Protein AF-A0A966NYD6-F1 (afdb_monomer)

Solvent-accessible surface area (backbone atoms only — not comparable to full-atom values): 6434 Å² total; per-residue (Å²): 134,83,78,57,66,72,58,52,53,49,52,54,53,60,58,72,67,69,68,75,59,73,92,78,45,54,72,68,54,49,36,53,56,54,59,70,67,51,64,84,60,89,70,84,59,85,40,72,47,78,43,77,69,85,90,40,87,43,72,50,72,38,62,62,90,89,68,92,79,85,85,90,85,78,82,69,46,88,94,77,33,74,56,74,71,65,43,41,40,59,52,46,54,59,53,72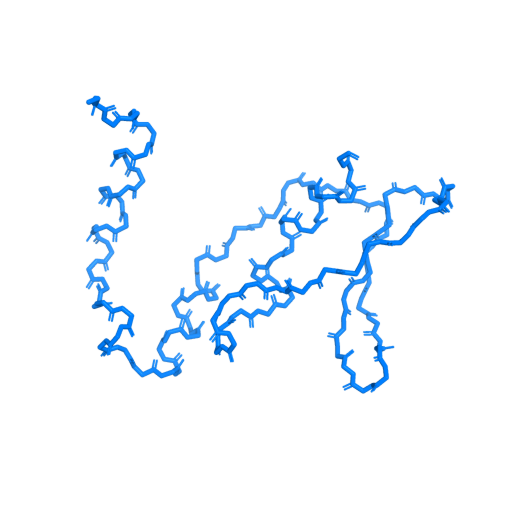,105

Radius of gyration: 16.61 Å; Cα contacts (8 Å, |Δi|>4): 77; chains: 1; bounding box: 32×34×43 Å

Sequence (97 aa):
MALHKQTADLLAFLASLGNPPLSQQTVSQARAGYAAMRVASTVELPEIRDVDAGGVPARLYRPTKDVTGLCVFFHGGGFVIGDLDSHDDVCRKLAVA

Secondary structure (DSSP, 8-state):
-PPPHHHHHHHHHHHHT-PPPGGGS-HHHHHHHHHHT--------SEEEEEESSSSEEEEEES-S-----------STTTS--TTTTHHHHHHHHT-

Nearest PDB structures (foldseek):
  8is2-assembly1_A  TM=2.831E-01  e=3.804E+00  uncultured actinomycete
  1b35-assembly1_B  TM=3.295E-01  e=9.017E+00  Cricket paralysis virus

pLDDT: mean 94.44, std 4.05, range [74.31, 98.56]

Mean predicted aligned error: 3.79 Å

Structure (mmCIF, N/CA/C/O backbone):
data_AF-A0A966NYD6-F1
#
_entry.id   AF-A0A966NYD6-F1
#
loop_
_atom_site.group_PDB
_atom_site.id
_atom_site.type_symbol
_atom_site.label_atom_id
_atom_site.label_alt_id
_atom_site.label_comp_id
_atom_site.label_asym_id
_atom_site.label_entity_id
_atom_site.label_seq_id
_atom_site.pdbx_PDB_ins_code
_atom_site.Cartn_x
_atom_site.Cartn_y
_atom_site.Cartn_z
_atom_site.occupancy
_atom_site.B_iso_or_equiv
_atom_site.auth_seq_id
_atom_site.auth_comp_id
_atom_site.auth_asym_id
_atom_site.auth_atom_id
_atom_site.pdbx_PDB_model_num
ATOM 1 N N . MET A 1 1 ? 16.767 10.030 25.206 1.00 74.31 1 MET A N 1
ATOM 2 C CA . MET A 1 1 ? 16.969 10.660 23.881 1.00 74.31 1 MET A CA 1
ATOM 3 C C . MET A 1 1 ? 15.724 11.456 23.541 1.00 74.31 1 MET A C 1
ATOM 5 O O . MET A 1 1 ? 14.637 10.950 23.786 1.00 74.31 1 MET A O 1
ATOM 9 N N . ALA A 1 2 ? 15.869 12.685 23.043 1.00 91.50 2 ALA A N 1
ATOM 10 C CA . ALA A 1 2 ? 14.730 13.466 22.563 1.00 91.50 2 ALA A CA 1
ATOM 11 C C . ALA A 1 2 ? 14.244 12.929 21.206 1.00 91.50 2 ALA A C 1
ATOM 13 O O . ALA A 1 2 ? 15.039 12.389 20.435 1.00 91.50 2 ALA A O 1
ATOM 14 N N . LEU A 1 3 ? 12.947 13.072 20.925 1.00 95.19 3 LEU A N 1
ATOM 15 C CA . LEU A 1 3 ? 12.368 12.705 19.635 1.00 95.19 3 LEU A CA 1
ATOM 16 C C . LEU A 1 3 ? 12.829 13.692 18.549 1.00 95.19 3 LEU A C 1
ATOM 18 O O . LEU A 1 3 ? 12.901 14.896 18.795 1.00 95.19 3 LEU A O 1
ATOM 22 N N . HIS A 1 4 ? 13.119 13.200 17.342 1.00 97.62 4 HIS A N 1
ATOM 23 C CA . HIS A 1 4 ? 13.436 14.067 16.206 1.00 97.62 4 HIS A CA 1
ATOM 24 C C . HIS A 1 4 ? 12.237 14.960 15.845 1.00 97.62 4 HIS A C 1
ATOM 26 O O . HIS A 1 4 ? 11.092 14.503 15.885 1.00 97.62 4 HIS A O 1
ATOM 32 N N . LYS A 1 5 ? 12.490 16.214 15.437 1.00 96.50 5 LYS A N 1
ATOM 33 C CA . LYS A 1 5 ? 11.429 17.206 15.185 1.00 96.50 5 LYS A CA 1
ATOM 34 C C . LYS A 1 5 ? 10.374 16.703 14.194 1.00 96.50 5 LYS A C 1
ATOM 36 O O . LYS A 1 5 ? 9.189 16.797 14.476 1.00 96.50 5 LYS A O 1
ATOM 41 N N . GLN A 1 6 ? 10.796 16.113 13.076 1.00 96.75 6 GLN A N 1
ATOM 42 C CA . GLN A 1 6 ? 9.863 15.606 12.059 1.00 96.75 6 GLN A CA 1
ATOM 43 C C . GLN A 1 6 ? 8.930 14.517 12.606 1.00 96.75 6 GLN A C 1
ATOM 45 O O . GLN A 1 6 ? 7.764 14.456 12.231 1.00 96.75 6 GLN A O 1
ATOM 50 N N . THR A 1 7 ? 9.417 13.671 13.517 1.00 96.75 7 THR A N 1
ATOM 51 C CA . THR A 1 7 ? 8.591 12.633 14.143 1.00 96.75 7 THR A CA 1
ATOM 52 C C . THR A 1 7 ? 7.633 13.239 15.166 1.00 96.75 7 THR A C 1
ATOM 54 O O . THR A 1 7 ? 6.485 12.815 15.237 1.00 96.75 7 THR A O 1
ATOM 57 N N . ALA A 1 8 ? 8.067 14.257 15.918 1.00 96.44 8 ALA A N 1
ATOM 58 C CA . ALA A 1 8 ? 7.191 14.995 16.829 1.00 96.44 8 ALA A CA 1
ATOM 59 C C . ALA A 1 8 ? 6.052 15.699 16.074 1.00 96.44 8 ALA A C 1
ATOM 61 O O . ALA A 1 8 ? 4.894 15.577 16.467 1.00 96.44 8 ALA A O 1
ATOM 62 N N . ASP A 1 9 ? 6.370 16.365 14.960 1.00 96.50 9 ASP A N 1
ATOM 63 C CA . ASP A 1 9 ? 5.385 17.038 14.109 1.00 96.50 9 ASP A CA 1
ATOM 64 C C . ASP A 1 9 ? 4.385 16.028 13.512 1.00 96.50 9 ASP A C 1
ATOM 66 O O . ASP A 1 9 ? 3.178 16.266 13.534 1.00 96.50 9 ASP A O 1
ATOM 70 N N . LEU A 1 10 ? 4.867 14.869 13.036 1.00 94.19 10 LEU A N 1
ATOM 71 C CA . LEU A 1 10 ? 4.007 13.798 12.524 1.00 94.19 10 LEU A CA 1
ATOM 72 C C . LEU A 1 10 ? 3.055 13.267 13.603 1.00 94.19 10 LEU A C 1
ATOM 74 O O . LEU A 1 10 ? 1.865 13.126 13.345 1.00 94.19 10 LEU A O 1
ATOM 78 N N . LEU A 1 11 ? 3.549 12.990 14.813 1.00 94.50 11 LEU A N 1
ATOM 79 C CA . LEU A 1 11 ? 2.700 12.524 15.913 1.00 94.50 11 LEU A CA 1
ATOM 80 C C . LEU A 1 11 ? 1.659 13.576 16.316 1.00 94.50 11 LEU A C 1
ATOM 82 O O . LEU A 1 11 ? 0.508 13.219 16.555 1.00 94.50 11 LEU A O 1
ATOM 86 N N . ALA A 1 12 ? 2.037 14.857 16.352 1.00 95.62 12 ALA A N 1
ATOM 87 C CA . ALA A 1 12 ? 1.110 15.950 16.638 1.00 95.62 12 ALA A CA 1
ATOM 88 C C . ALA A 1 12 ? 0.011 16.057 15.568 1.00 95.62 12 ALA A C 1
ATOM 90 O O . ALA A 1 12 ? -1.160 16.229 15.903 1.00 95.62 12 ALA A O 1
ATOM 91 N N . PHE A 1 13 ? 0.373 15.896 14.292 1.00 93.50 13 PHE A N 1
ATOM 92 C CA . PHE A 1 13 ? -0.587 15.839 13.193 1.00 93.50 13 PHE A CA 1
ATOM 93 C C . PHE A 1 13 ? -1.521 14.628 13.307 1.00 93.50 13 PHE A C 1
ATOM 95 O O . PHE A 1 13 ? -2.733 14.780 13.230 1.00 93.50 13 PHE A O 1
ATOM 102 N N . LEU A 1 14 ? -0.993 13.427 13.551 1.00 91.00 14 LEU A N 1
ATOM 103 C CA . LEU A 1 14 ? -1.827 12.230 13.703 1.00 91.00 14 LEU A CA 1
ATOM 104 C C . LEU A 1 14 ? -2.793 12.349 14.890 1.00 91.00 14 LEU A C 1
ATOM 106 O O . LEU A 1 14 ? -3.945 11.934 14.785 1.00 91.00 14 LEU A O 1
ATOM 110 N N . ALA A 1 15 ? -2.350 12.951 15.997 1.00 92.31 15 ALA A N 1
ATOM 111 C CA . ALA A 1 15 ? -3.198 13.219 17.152 1.00 92.31 15 ALA A CA 1
ATOM 112 C C . ALA A 1 15 ? -4.311 14.237 16.844 1.00 92.31 15 ALA A C 1
ATOM 114 O O . ALA A 1 15 ? -5.426 14.086 17.345 1.00 92.31 15 ALA A O 1
ATOM 115 N N . SER A 1 16 ? -4.047 15.245 16.002 1.00 94.38 16 SER A N 1
ATOM 116 C CA . SER A 1 16 ? -5.045 16.270 15.660 1.00 94.38 16 SER A CA 1
ATOM 117 C C . SER A 1 16 ? -6.201 15.738 14.809 1.00 94.38 16 SER A C 1
ATOM 119 O O . SER A 1 16 ? -7.269 16.347 14.799 1.00 94.38 16 SER A O 1
ATOM 121 N N . LEU A 1 17 ? -6.033 14.579 14.158 1.00 89.94 17 LEU A N 1
ATOM 122 C CA . LEU A 1 17 ? -7.103 13.906 13.415 1.00 89.94 17 LEU A CA 1
ATOM 123 C C . LEU A 1 17 ? -8.215 13.354 14.323 1.00 89.94 17 LEU A C 1
ATOM 125 O O . LEU A 1 17 ? -9.290 13.033 13.825 1.00 89.94 17 LEU A O 1
ATOM 129 N N . GLY A 1 18 ? -7.978 13.214 15.634 1.00 89.94 18 GLY A N 1
ATOM 130 C CA . GLY A 1 18 ? -9.002 12.797 16.601 1.00 89.94 18 GLY A CA 1
ATOM 131 C C . GLY A 1 18 ? -9.549 11.378 16.394 1.00 89.94 18 GLY A C 1
ATOM 132 O O . GLY A 1 18 ? -10.598 11.037 16.940 1.00 89.94 18 GLY A O 1
ATOM 133 N N . ASN A 1 19 ? -8.863 10.547 15.606 1.00 89.38 19 ASN A N 1
ATOM 134 C CA . ASN A 1 19 ? -9.297 9.183 15.337 1.00 89.38 19 ASN A CA 1
ATOM 135 C C . ASN A 1 19 ? -9.204 8.321 16.607 1.00 89.38 19 ASN A C 1
ATOM 137 O O . ASN A 1 19 ? -8.196 8.387 17.318 1.00 89.38 19 ASN A O 1
ATOM 141 N N . PRO A 1 20 ? -10.202 7.463 16.885 1.00 90.38 20 PRO A N 1
ATOM 142 C CA . PRO A 1 20 ? -10.098 6.508 17.978 1.00 90.38 20 PRO A CA 1
ATOM 143 C C . PRO A 1 20 ? -8.952 5.516 17.714 1.00 90.38 20 PRO A C 1
ATOM 145 O O . PRO A 1 20 ? -8.616 5.269 16.548 1.00 90.38 20 PRO A O 1
ATOM 148 N N . PRO A 1 21 ? -8.373 4.901 18.763 1.00 91.31 21 PRO A N 1
ATOM 149 C CA . PRO A 1 21 ? -7.379 3.844 18.602 1.00 91.31 21 PRO A CA 1
ATOM 150 C C . PRO A 1 21 ? -7.880 2.739 17.665 1.00 91.31 21 PRO A C 1
ATOM 152 O O . PRO A 1 21 ? -9.053 2.374 17.723 1.00 91.31 21 PRO A O 1
ATOM 155 N N . LEU A 1 22 ? -6.994 2.153 16.848 1.00 90.75 22 LEU A N 1
ATOM 156 C CA . LEU A 1 22 ? -7.363 1.096 15.890 1.00 90.75 22 LEU A CA 1
ATOM 157 C C . LEU A 1 22 ? -8.111 -0.079 16.544 1.00 90.75 22 LEU A C 1
ATOM 159 O O . LEU A 1 22 ? -9.019 -0.636 15.941 1.00 90.75 22 LEU A O 1
ATOM 163 N N . SER A 1 23 ? -7.777 -0.426 17.790 1.00 92.69 23 SER A N 1
ATOM 164 C CA . SER A 1 23 ? -8.442 -1.494 18.553 1.00 92.69 23 SER A CA 1
ATOM 165 C C . SER A 1 23 ? -9.895 -1.193 18.935 1.00 92.69 23 SER A C 1
ATOM 167 O O . SER A 1 23 ? -10.619 -2.104 19.325 1.00 92.69 23 SER A O 1
ATOM 169 N N . GLN A 1 24 ? -10.318 0.068 18.843 1.00 96.06 24 GLN A N 1
ATOM 170 C CA . GLN A 1 24 ? -11.686 0.522 19.104 1.00 96.06 24 GLN A CA 1
ATOM 171 C C . GLN A 1 24 ? -12.457 0.817 17.808 1.00 96.06 24 GLN A C 1
ATOM 173 O O . GLN A 1 24 ? -13.615 1.227 17.860 1.00 96.06 24 GLN A O 1
ATOM 178 N N . GLN A 1 25 ? -11.829 0.628 16.646 1.00 95.44 25 GLN A N 1
ATOM 179 C CA . GLN A 1 25 ? -12.467 0.787 15.345 1.00 95.44 25 GLN A CA 1
ATOM 180 C C . GLN A 1 25 ? -13.043 -0.541 14.855 1.00 95.44 25 GLN A C 1
ATOM 182 O O . GLN A 1 25 ? -12.507 -1.619 15.107 1.00 95.44 25 GLN A O 1
ATOM 187 N N . THR A 1 26 ? -14.122 -0.462 14.083 1.00 96.69 26 THR A N 1
ATOM 188 C CA . THR A 1 26 ? -14.566 -1.592 13.259 1.00 96.69 26 THR A CA 1
ATOM 189 C C . THR A 1 26 ? -13.592 -1.825 12.099 1.00 96.69 26 THR A C 1
ATOM 191 O O . THR A 1 26 ? -12.879 -0.917 11.669 1.00 96.69 26 THR A O 1
ATOM 194 N N . VAL A 1 27 ? -13.598 -3.032 11.524 1.00 96.94 27 VAL A N 1
ATOM 195 C CA . VAL A 1 27 ? -12.753 -3.371 10.362 1.00 96.94 27 VAL A CA 1
ATOM 196 C C . VAL A 1 27 ? -13.003 -2.431 9.178 1.00 96.94 27 VAL A C 1
ATOM 198 O O . VAL A 1 27 ? -12.058 -2.009 8.514 1.00 96.94 27 VAL A O 1
ATOM 201 N N . SER A 1 28 ? -14.262 -2.077 8.908 1.00 96.56 28 SER A N 1
ATOM 202 C CA . SER A 1 28 ? -14.608 -1.171 7.808 1.00 96.56 28 SER A CA 1
ATOM 203 C C . SER A 1 28 ? -14.076 0.245 8.040 1.00 96.56 28 SER A C 1
ATOM 205 O O . SER A 1 28 ? -13.530 0.839 7.113 1.00 96.56 28 SER A O 1
ATOM 207 N N . GLN A 1 29 ? -14.165 0.759 9.271 1.00 95.56 29 GLN A N 1
ATOM 208 C CA . GLN A 1 29 ? -13.586 2.054 9.644 1.00 95.56 29 GLN A CA 1
ATOM 209 C C . GLN A 1 29 ? -12.064 2.054 9.496 1.00 95.56 29 GLN A C 1
ATOM 211 O O . GLN A 1 29 ? -11.524 2.965 8.875 1.00 95.56 29 GLN A O 1
ATOM 216 N N . ALA A 1 30 ? -11.384 1.017 9.994 1.00 95.62 30 ALA A N 1
ATOM 217 C CA . ALA A 1 30 ? -9.931 0.911 9.894 1.00 95.62 30 ALA A CA 1
ATOM 218 C C . ALA A 1 30 ? -9.460 0.861 8.430 1.00 95.62 30 ALA A C 1
ATOM 220 O O . ALA A 1 30 ? -8.510 1.551 8.059 1.00 95.62 30 ALA A O 1
ATOM 221 N N . ARG A 1 31 ? -10.158 0.100 7.572 1.00 96.25 31 ARG A N 1
ATOM 222 C CA . ARG A 1 31 ? -9.884 0.055 6.124 1.00 96.25 31 ARG A CA 1
ATOM 223 C C . ARG A 1 31 ? -10.067 1.418 5.464 1.00 96.25 31 ARG A C 1
ATOM 225 O O . ARG A 1 31 ? -9.172 1.871 4.757 1.00 96.25 31 ARG A O 1
ATOM 232 N N . ALA A 1 32 ? -11.194 2.081 5.716 1.00 94.50 32 ALA A N 1
ATOM 233 C CA . ALA A 1 32 ? -11.489 3.387 5.133 1.00 94.50 32 ALA A CA 1
ATOM 234 C C . ALA A 1 32 ? -10.499 4.466 5.601 1.00 94.50 32 ALA A C 1
ATOM 236 O O . ALA A 1 32 ? -10.004 5.241 4.785 1.00 94.50 32 ALA A O 1
ATOM 237 N N . GLY A 1 33 ? -10.171 4.488 6.896 1.00 93.44 33 GLY A N 1
ATOM 238 C CA . GLY A 1 33 ? -9.201 5.421 7.463 1.00 93.44 33 GLY A CA 1
ATOM 239 C C . GLY A 1 33 ? -7.807 5.239 6.865 1.00 93.44 33 GLY A C 1
ATOM 240 O O . GLY A 1 33 ? -7.176 6.219 6.478 1.00 93.44 33 GLY A O 1
ATOM 241 N N . TYR A 1 34 ? -7.353 3.993 6.709 1.00 93.44 34 TYR A N 1
ATOM 242 C CA . TYR A 1 34 ? -6.055 3.709 6.098 1.00 93.44 34 TYR A CA 1
ATOM 243 C C . TYR A 1 34 ? -6.010 4.104 4.616 1.00 93.44 34 TYR A C 1
ATOM 245 O O . TYR A 1 34 ? -5.065 4.762 4.186 1.00 93.44 34 TYR A O 1
ATOM 253 N N . ALA A 1 35 ? -7.063 3.794 3.852 1.00 93.50 35 ALA A N 1
ATOM 254 C CA . ALA A 1 35 ? -7.177 4.201 2.450 1.00 93.50 35 ALA A CA 1
ATOM 255 C C . ALA A 1 35 ? -7.181 5.734 2.279 1.00 93.50 35 ALA A C 1
ATOM 257 O O . ALA A 1 35 ? -6.607 6.255 1.323 1.00 93.50 35 ALA A O 1
ATOM 258 N N . ALA A 1 36 ? -7.781 6.474 3.218 1.00 91.44 36 ALA A N 1
ATOM 259 C CA . ALA A 1 36 ? -7.816 7.937 3.198 1.00 91.44 36 ALA A CA 1
ATOM 260 C C . ALA A 1 36 ? -6.451 8.591 3.484 1.00 91.44 36 ALA A C 1
ATOM 262 O O . ALA A 1 36 ? -6.223 9.727 3.075 1.00 91.44 36 ALA A O 1
ATOM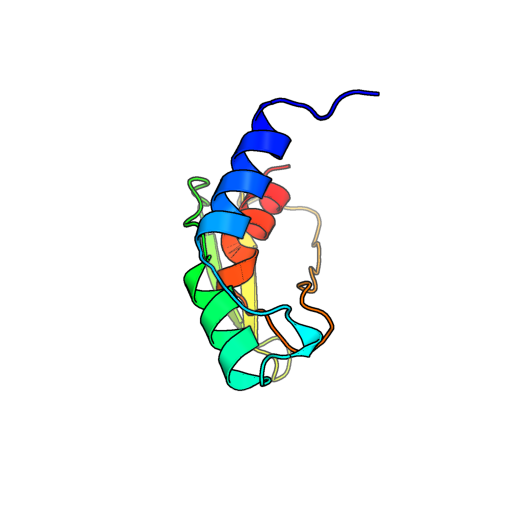 263 N N . MET A 1 37 ? -5.537 7.883 4.154 1.00 88.31 37 MET A N 1
ATOM 264 C CA . MET A 1 37 ? -4.180 8.358 4.456 1.00 88.31 37 MET A CA 1
ATOM 265 C C . MET A 1 37 ? -3.171 8.089 3.332 1.00 88.31 37 MET A C 1
ATOM 267 O O . MET A 1 37 ? -1.978 8.344 3.508 1.00 88.31 37 MET A O 1
ATOM 271 N N . ARG A 1 38 ? -3.623 7.566 2.186 1.00 89.38 38 ARG A N 1
ATOM 272 C CA . ARG A 1 38 ? -2.753 7.290 1.041 1.00 89.38 38 ARG A CA 1
ATOM 273 C C . ARG A 1 38 ? -2.008 8.548 0.593 1.00 89.38 38 ARG A C 1
ATOM 275 O O . ARG A 1 38 ? -2.590 9.626 0.466 1.00 89.38 38 ARG A O 1
ATOM 282 N N . VAL A 1 39 ? -0.728 8.381 0.288 1.00 87.06 39 VAL A N 1
ATOM 283 C CA . VAL A 1 39 ? 0.108 9.427 -0.302 1.00 87.06 39 VAL A CA 1
ATOM 284 C C . VAL A 1 39 ? 0.460 8.982 -1.711 1.00 87.06 39 VAL A C 1
ATOM 286 O O . VAL A 1 39 ? 0.988 7.888 -1.900 1.00 87.06 39 VAL A O 1
ATOM 289 N N . ALA A 1 40 ? 0.135 9.814 -2.700 1.00 92.44 40 ALA A N 1
ATOM 290 C CA . ALA A 1 40 ? 0.522 9.545 -4.077 1.00 92.44 40 ALA A CA 1
ATOM 291 C C . ALA A 1 40 ? 2.049 9.544 -4.189 1.00 92.44 40 ALA A C 1
ATOM 293 O O . ALA A 1 40 ? 2.718 10.431 -3.650 1.00 92.44 40 ALA A O 1
ATOM 294 N N . SER A 1 41 ? 2.594 8.552 -4.889 1.00 95.12 41 SER A N 1
ATOM 295 C CA . SER A 1 41 ? 4.028 8.511 -5.137 1.00 95.12 41 SER A CA 1
ATOM 296 C C . SER A 1 41 ? 4.447 9.614 -6.098 1.00 95.12 41 SER A C 1
ATOM 298 O O . SER A 1 41 ? 3.714 9.967 -7.018 1.00 95.12 41 SER A O 1
ATOM 300 N N . THR A 1 42 ? 5.660 10.119 -5.907 1.00 96.38 42 THR A N 1
ATOM 301 C CA . THR A 1 42 ? 6.345 10.991 -6.870 1.00 96.38 42 THR A CA 1
ATOM 302 C C . THR A 1 42 ? 7.343 10.225 -7.741 1.00 96.38 42 THR A C 1
ATOM 304 O O . THR A 1 42 ? 8.034 10.828 -8.559 1.00 96.38 42 THR A O 1
ATOM 307 N N . VAL A 1 43 ? 7.460 8.905 -7.551 1.00 97.06 43 VAL A N 1
ATOM 308 C CA . VAL A 1 43 ? 8.360 8.045 -8.322 1.00 97.06 43 VAL A CA 1
ATOM 309 C C . VAL A 1 43 ? 7.634 7.551 -9.568 1.00 97.06 43 VAL A C 1
ATOM 311 O O . VAL A 1 43 ? 6.731 6.716 -9.494 1.00 97.06 43 VAL A O 1
ATOM 314 N N . GLU A 1 44 ? 8.056 8.043 -10.726 1.00 96.31 44 GLU A N 1
ATOM 315 C CA . GLU A 1 44 ? 7.571 7.572 -12.022 1.00 96.31 44 GLU A CA 1
ATOM 316 C C . GLU A 1 44 ? 8.368 6.353 -12.493 1.00 96.31 44 GLU A C 1
ATOM 318 O O . GLU A 1 44 ? 9.597 6.336 -12.408 1.00 96.31 44 GLU A O 1
ATOM 323 N N . LEU A 1 45 ? 7.669 5.340 -13.012 1.00 95.62 45 LEU A N 1
ATOM 324 C CA . LEU A 1 45 ? 8.282 4.140 -13.582 1.00 95.62 45 LEU A CA 1
ATOM 325 C C . LEU A 1 45 ? 7.836 3.948 -15.034 1.00 95.62 45 LEU A C 1
ATOM 327 O O . LEU A 1 45 ? 6.686 4.253 -15.356 1.00 95.62 45 LEU A O 1
ATOM 331 N N . PRO A 1 46 ? 8.693 3.380 -15.902 1.00 95.75 46 PRO A N 1
ATOM 332 C CA . PRO A 1 46 ? 8.328 3.108 -17.291 1.00 95.75 46 PRO A CA 1
ATOM 333 C C . PRO A 1 46 ? 7.143 2.153 -17.458 1.00 95.75 46 PRO A C 1
ATOM 335 O O . PRO A 1 46 ? 6.414 2.252 -18.442 1.00 95.75 46 PRO A O 1
ATOM 338 N N . GLU A 1 47 ? 6.963 1.206 -16.535 1.00 96.38 47 GLU A N 1
ATOM 339 C CA . GLU A 1 47 ? 5.858 0.252 -16.577 1.00 96.38 47 GLU A CA 1
ATOM 340 C C . GLU A 1 47 ? 5.332 -0.024 -15.169 1.00 96.38 47 GLU A C 1
ATOM 342 O O . GLU A 1 47 ? 6.060 -0.469 -14.275 1.00 96.38 47 GLU A O 1
ATOM 347 N N . ILE A 1 48 ? 4.029 0.201 -15.012 1.00 97.50 48 ILE A N 1
ATOM 348 C CA . ILE A 1 48 ? 3.238 -0.223 -13.862 1.00 97.50 48 ILE A CA 1
ATOM 349 C C . ILE A 1 48 ? 1.949 -0.801 -14.410 1.00 97.50 48 ILE A C 1
ATOM 351 O O . ILE A 1 48 ? 1.262 -0.150 -15.199 1.00 97.50 48 ILE A O 1
ATOM 355 N N . ARG A 1 49 ? 1.626 -2.029 -14.018 1.00 97.69 49 ARG A N 1
ATOM 356 C CA . ARG A 1 49 ? 0.374 -2.659 -14.431 1.00 97.69 49 ARG A CA 1
ATOM 357 C C . ARG A 1 49 ? -0.120 -3.657 -13.410 1.00 97.69 49 ARG A C 1
ATOM 359 O O . ARG A 1 49 ? 0.671 -4.372 -12.794 1.00 97.69 49 ARG A O 1
ATOM 366 N N . ASP A 1 50 ? -1.434 -3.733 -13.303 1.00 98.38 50 ASP A N 1
ATOM 367 C CA . ASP A 1 50 ? -2.090 -4.769 -12.524 1.00 98.38 50 ASP A CA 1
ATOM 368 C C . ASP A 1 50 ? -2.035 -6.095 -13.292 1.00 98.38 50 ASP A C 1
ATOM 370 O O . ASP A 1 50 ? -2.153 -6.143 -14.521 1.00 98.38 50 ASP A O 1
ATOM 374 N N . VAL A 1 51 ? -1.788 -7.172 -12.557 1.00 97.88 51 VAL A N 1
ATOM 375 C CA . VAL A 1 51 ? -1.640 -8.534 -13.065 1.00 97.88 51 VAL A CA 1
ATOM 376 C C . VAL A 1 51 ? -2.401 -9.500 -12.166 1.00 97.88 51 VAL A C 1
ATOM 378 O O . VAL A 1 51 ? -2.595 -9.251 -10.977 1.00 97.88 51 VAL A O 1
ATOM 381 N N . ASP A 1 52 ? -2.811 -10.625 -12.740 1.00 97.81 52 ASP A N 1
ATOM 382 C CA . ASP A 1 52 ? -3.353 -11.749 -11.985 1.00 97.81 52 ASP A CA 1
ATOM 383 C C . ASP A 1 52 ? -2.218 -12.728 -11.639 1.00 97.81 52 ASP A C 1
ATOM 385 O O . ASP A 1 52 ? -1.561 -13.273 -12.529 1.00 97.81 52 ASP A O 1
ATOM 389 N N . ALA A 1 53 ? -1.982 -12.942 -10.343 1.00 95.69 53 ALA A N 1
ATOM 390 C CA . ALA A 1 53 ? -0.993 -13.872 -9.807 1.00 95.69 53 ALA A CA 1
ATOM 391 C C . ALA A 1 53 ? -1.641 -15.180 -9.309 1.00 95.69 53 ALA A C 1
ATOM 393 O O . ALA A 1 53 ? -1.390 -15.625 -8.190 1.00 95.69 53 ALA A O 1
ATOM 394 N N . GLY A 1 54 ? -2.487 -15.800 -10.137 1.00 96.06 54 GLY A N 1
ATOM 395 C CA . GLY A 1 54 ? -3.130 -17.084 -9.826 1.00 96.06 54 GLY A CA 1
ATOM 396 C C . GLY A 1 54 ? -4.426 -16.941 -9.024 1.00 96.06 54 GLY A C 1
ATOM 397 O O . GLY A 1 54 ? -4.647 -17.667 -8.059 1.00 96.06 54 GLY A O 1
ATOM 398 N N . GLY A 1 55 ? -5.272 -15.993 -9.413 1.00 97.44 55 GLY A N 1
ATOM 399 C CA . GLY A 1 55 ? -6.499 -15.582 -8.733 1.00 97.44 55 GLY A CA 1
ATOM 400 C C . GLY A 1 55 ? -6.302 -14.453 -7.717 1.00 97.44 55 GLY A C 1
ATOM 401 O O . GLY A 1 55 ? -7.271 -14.035 -7.084 1.00 97.44 55 GLY A O 1
ATOM 402 N N . VAL A 1 56 ? -5.073 -13.956 -7.545 1.00 96.75 56 VAL A N 1
ATOM 403 C CA . VAL A 1 56 ? -4.740 -12.887 -6.593 1.00 96.75 56 VAL A CA 1
ATOM 404 C C . VAL A 1 56 ? -4.354 -11.624 -7.364 1.00 96.75 56 VAL A C 1
ATOM 406 O O . VAL A 1 56 ? -3.362 -11.653 -8.098 1.00 96.75 56 VAL A O 1
ATOM 409 N N . PRO A 1 57 ? -5.085 -10.505 -7.199 1.00 97.88 57 PRO A N 1
ATOM 410 C CA . PRO A 1 57 ? -4.693 -9.228 -7.783 1.00 97.88 57 PRO A CA 1
ATOM 411 C C . PRO A 1 57 ? -3.324 -8.780 -7.263 1.00 97.88 57 PRO A C 1
ATOM 413 O O . PRO A 1 57 ? -3.108 -8.685 -6.054 1.00 97.88 57 PRO A O 1
ATOM 416 N N . ALA A 1 58 ? -2.411 -8.477 -8.178 1.00 98.44 58 ALA A N 1
ATOM 417 C CA . ALA A 1 58 ? -1.085 -7.954 -7.881 1.00 98.44 58 ALA A CA 1
ATOM 418 C C . ALA A 1 58 ? -0.756 -6.776 -8.806 1.00 98.44 58 ALA A C 1
ATOM 420 O O . ALA A 1 58 ? -1.389 -6.595 -9.844 1.00 98.44 58 ALA A O 1
ATOM 421 N N . ARG A 1 59 ? 0.260 -5.985 -8.452 1.00 98.56 59 ARG A N 1
ATOM 422 C CA . ARG A 1 59 ? 0.783 -4.903 -9.295 1.00 98.56 59 ARG A CA 1
ATOM 423 C C . ARG A 1 59 ? 2.252 -5.161 -9.600 1.00 98.56 59 ARG A C 1
ATOM 425 O O . ARG A 1 59 ? 3.057 -5.344 -8.689 1.00 98.56 59 ARG A O 1
ATOM 432 N N . LEU A 1 60 ? 2.590 -5.202 -10.886 1.00 97.44 60 LEU A N 1
ATOM 433 C CA . LEU A 1 60 ? 3.962 -5.294 -11.366 1.00 97.44 60 LEU A CA 1
ATOM 434 C C . LEU A 1 60 ? 4.528 -3.884 -11.521 1.00 97.44 60 LEU A C 1
ATOM 436 O O . LEU A 1 60 ? 3.958 -3.065 -12.240 1.00 97.44 60 LEU A O 1
ATOM 440 N N . TYR A 1 61 ? 5.678 -3.649 -10.900 1.00 97.56 61 TYR A N 1
ATOM 441 C CA . TYR A 1 61 ? 6.463 -2.428 -11.034 1.00 97.56 61 TYR A CA 1
ATOM 442 C C . TYR A 1 61 ? 7.759 -2.789 -11.752 1.00 97.56 61 TYR A C 1
ATOM 444 O O . TYR A 1 61 ? 8.520 -3.623 -11.258 1.00 97.56 61 TYR A O 1
ATOM 452 N N . ARG A 1 62 ? 8.010 -2.199 -12.924 1.00 96.50 62 ARG A N 1
ATOM 453 C CA . ARG A 1 62 ? 9.235 -2.453 -13.688 1.00 96.50 62 ARG A CA 1
ATOM 454 C C . ARG A 1 62 ? 9.996 -1.138 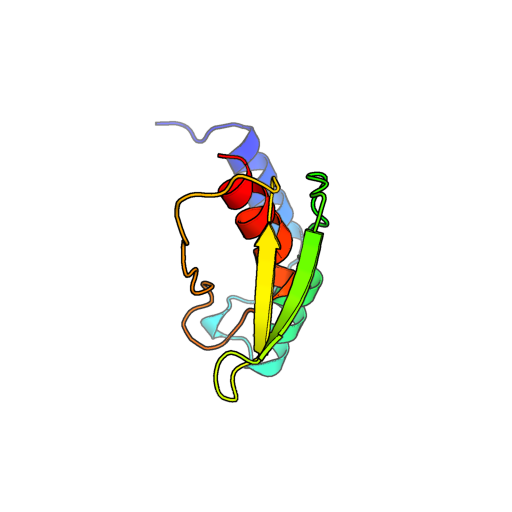-13.925 1.00 96.50 62 ARG A C 1
ATOM 456 O O . ARG A 1 62 ? 9.510 -0.286 -14.670 1.00 96.50 62 ARG A O 1
ATOM 463 N N . PRO A 1 63 ? 11.194 -0.973 -13.328 1.00 95.06 63 PRO A N 1
ATOM 464 C CA . PRO A 1 63 ? 11.975 0.263 -13.417 1.00 95.06 63 PRO A CA 1
ATOM 465 C C . PRO A 1 63 ? 12.725 0.412 -14.751 1.00 95.06 63 PRO A C 1
ATOM 467 O O . PRO A 1 63 ? 12.944 1.528 -15.209 1.00 95.06 63 PRO A O 1
ATOM 470 N N . THR A 1 64 ? 13.118 -0.694 -15.391 1.00 92.69 64 THR A N 1
ATOM 471 C CA . THR A 1 64 ? 13.858 -0.732 -16.666 1.00 92.69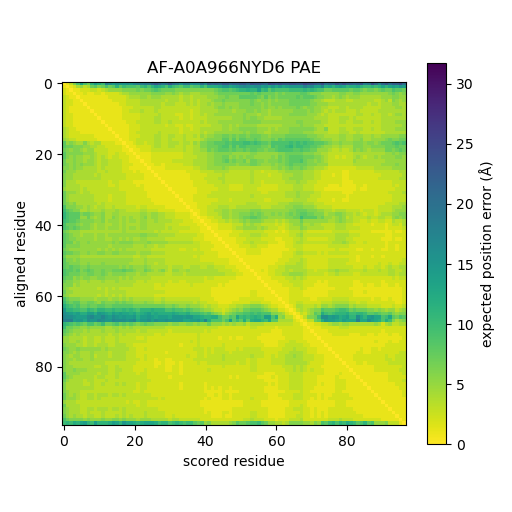 64 THR A CA 1
ATOM 472 C C . THR A 1 64 ? 13.505 -2.004 -17.449 1.00 92.69 64 THR A C 1
ATOM 474 O O . THR A 1 64 ? 12.892 -2.926 -16.911 1.00 92.69 64 THR A O 1
ATOM 477 N N . LYS A 1 65 ? 13.878 -2.081 -18.735 1.00 87.56 65 LYS A N 1
ATOM 478 C CA . LYS A 1 65 ? 13.690 -3.304 -19.542 1.00 87.56 65 LYS A CA 1
ATOM 479 C C . LYS A 1 65 ? 14.655 -4.427 -19.142 1.00 87.56 65 LYS A C 1
ATOM 481 O O . LYS A 1 65 ? 14.271 -5.593 -19.185 1.00 87.56 65 LYS A O 1
ATOM 486 N N . ASP A 1 66 ? 15.860 -4.063 -18.712 1.00 87.56 66 ASP A N 1
ATOM 487 C CA . ASP A 1 66 ? 16.947 -4.987 -18.382 1.00 87.56 66 ASP A CA 1
ATOM 488 C C . ASP A 1 66 ? 16.951 -5.309 -16.879 1.00 87.56 66 ASP A C 1
ATOM 490 O O . ASP A 1 66 ? 17.823 -4.874 -16.128 1.00 87.56 66 ASP A O 1
ATOM 494 N N . VAL A 1 67 ? 15.939 -6.053 -16.425 1.00 79.69 67 VAL A N 1
ATOM 495 C CA . VAL A 1 67 ? 15.830 -6.535 -15.037 1.00 79.69 67 VAL A CA 1
ATOM 496 C C . VAL A 1 67 ? 16.235 -8.006 -14.937 1.00 79.69 67 VAL A C 1
ATOM 498 O O . VAL A 1 67 ? 15.758 -8.842 -15.702 1.00 79.69 67 VAL A O 1
ATOM 501 N N . THR A 1 68 ? 17.102 -8.339 -13.978 1.00 80.88 68 THR A N 1
ATOM 502 C CA . THR A 1 68 ? 17.653 -9.699 -13.799 1.00 80.88 68 THR A CA 1
ATOM 503 C C . THR A 1 68 ? 17.096 -10.442 -12.582 1.00 80.88 68 THR A C 1
ATOM 505 O O . THR A 1 68 ? 17.424 -11.610 -12.379 1.00 80.88 68 THR A O 1
ATOM 508 N N . GLY A 1 69 ? 16.237 -9.800 -11.783 1.00 91.56 69 GLY A N 1
ATOM 509 C CA . GLY A 1 69 ? 15.641 -10.374 -10.577 1.00 91.56 69 GLY A CA 1
ATOM 510 C C . GLY A 1 69 ? 14.194 -9.934 -10.360 1.00 91.56 69 GLY A C 1
ATOM 511 O O . GLY A 1 69 ? 13.715 -8.990 -10.986 1.00 91.56 69 GLY A O 1
ATOM 512 N N . LEU A 1 70 ? 13.502 -10.635 -9.460 1.00 94.06 70 LEU A N 1
ATOM 513 C CA . LEU A 1 70 ? 12.124 -10.348 -9.066 1.00 94.06 70 LEU A CA 1
ATOM 514 C C . LEU A 1 70 ? 12.018 -10.320 -7.538 1.00 94.06 70 LEU A C 1
ATOM 516 O O . LEU A 1 70 ? 12.412 -11.274 -6.870 1.00 94.06 70 LEU A O 1
ATOM 520 N N . CYS A 1 71 ? 11.441 -9.245 -7.003 1.00 95.69 71 CYS A N 1
ATOM 521 C CA . CYS A 1 71 ? 11.018 -9.157 -5.611 1.00 95.69 71 CYS A CA 1
ATOM 522 C C . CYS A 1 71 ? 9.499 -9.333 -5.547 1.00 95.69 71 CYS A C 1
ATOM 524 O O . CYS A 1 71 ? 8.762 -8.594 -6.200 1.00 95.69 71 CYS A O 1
ATOM 526 N N . VAL A 1 72 ? 9.033 -10.305 -4.763 1.00 97.06 72 VAL A N 1
ATOM 527 C CA . VAL A 1 72 ? 7.606 -10.463 -4.464 1.00 97.06 72 VAL A CA 1
ATOM 528 C C . VAL A 1 72 ? 7.340 -9.794 -3.123 1.00 97.06 72 VAL A C 1
ATOM 530 O O . VAL A 1 72 ? 7.781 -10.277 -2.081 1.00 97.06 72 VAL A O 1
ATOM 533 N N . PHE A 1 73 ? 6.643 -8.662 -3.161 1.00 98.06 73 PHE A N 1
ATOM 534 C CA . PHE A 1 73 ? 6.310 -7.881 -1.976 1.00 98.06 73 PHE A CA 1
ATOM 535 C C . PHE A 1 73 ? 4.9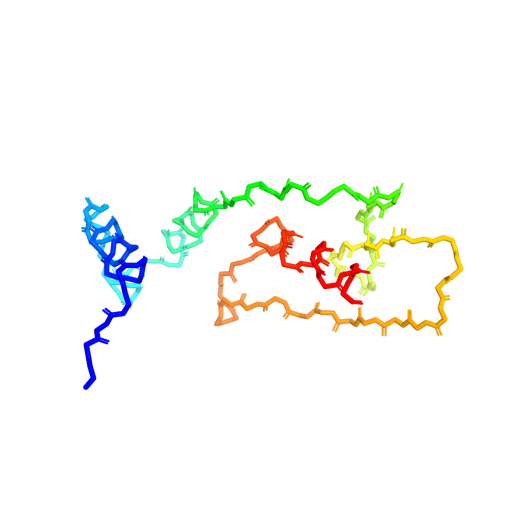00 -8.214 -1.478 1.00 98.06 73 PHE A C 1
ATOM 537 O O . PHE A 1 73 ? 3.941 -8.194 -2.248 1.00 98.06 73 PHE A O 1
ATOM 544 N N . PHE A 1 74 ? 4.774 -8.471 -0.176 1.00 97.62 74 PHE A N 1
ATOM 545 C CA . PHE A 1 74 ? 3.493 -8.635 0.509 1.00 97.62 74 PHE A CA 1
ATOM 546 C C . PHE A 1 74 ? 3.261 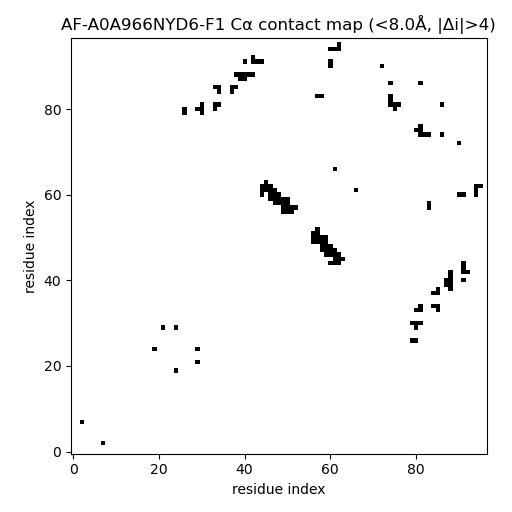-7.425 1.411 1.0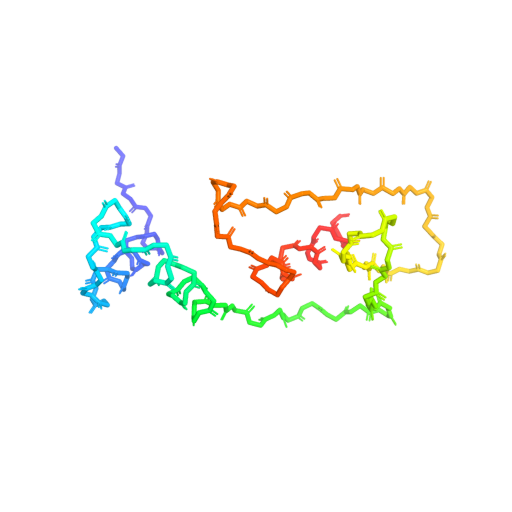0 97.62 74 PHE A C 1
ATOM 548 O O . PHE A 1 74 ? 4.104 -7.107 2.251 1.00 97.62 74 PHE A O 1
ATOM 555 N N . HIS A 1 75 ? 2.135 -6.738 1.224 1.00 97.00 75 HIS A N 1
ATOM 556 C CA . HIS A 1 75 ? 1.852 -5.502 1.943 1.00 97.00 75 HIS A CA 1
ATOM 557 C C . HIS A 1 75 ? 1.601 -5.732 3.442 1.00 97.00 75 HIS A C 1
ATOM 559 O O . HIS A 1 75 ? 1.162 -6.799 3.875 1.00 97.00 75 HIS A O 1
ATOM 565 N N . GLY A 1 76 ? 1.877 -4.702 4.244 1.00 96.19 76 GLY A N 1
ATOM 566 C CA . GLY A 1 76 ? 1.544 -4.682 5.665 1.00 96.19 76 GLY A CA 1
ATOM 567 C C . GLY A 1 76 ? 0.063 -4.380 5.906 1.00 96.19 76 GLY A C 1
ATOM 568 O O . GLY A 1 76 ? -0.722 -4.235 4.977 1.00 96.19 76 GLY A O 1
ATOM 569 N N . GLY A 1 77 ? -0.325 -4.240 7.174 1.00 95.12 77 GLY A N 1
ATOM 570 C CA . GLY A 1 77 ? -1.721 -3.972 7.557 1.00 95.12 77 GLY A CA 1
ATOM 571 C C . GLY A 1 77 ? -2.353 -5.061 8.422 1.00 95.12 77 GLY A C 1
ATOM 572 O O . GLY A 1 77 ? -3.575 -5.204 8.467 1.00 95.12 77 GLY A O 1
ATOM 573 N N . GLY A 1 78 ? -1.522 -5.856 9.105 1.00 95.38 78 GLY A N 1
ATOM 574 C CA . GLY A 1 78 ? -1.972 -6.801 10.129 1.00 95.38 78 GLY A CA 1
ATOM 575 C C . GLY A 1 78 ? -2.950 -7.855 9.616 1.00 95.38 78 GLY A C 1
ATOM 576 O O . GLY A 1 78 ? -3.805 -8.286 10.379 1.00 95.38 78 GLY A O 1
ATOM 577 N N . PHE A 1 79 ? -2.856 -8.227 8.334 1.00 96.44 79 PHE A N 1
ATOM 578 C CA . PHE A 1 79 ? -3.770 -9.155 7.650 1.00 96.44 79 PHE A CA 1
ATOM 579 C C . PHE A 1 79 ? -5.238 -8.687 7.571 1.00 96.44 79 PHE A C 1
ATOM 581 O O . PHE A 1 79 ? -6.123 -9.487 7.274 1.00 96.44 79 PHE A O 1
ATOM 588 N N . VAL A 1 80 ? -5.520 -7.403 7.829 1.00 95.69 80 VAL A N 1
ATOM 589 C CA . VAL A 1 80 ? -6.891 -6.861 7.893 1.00 95.69 80 VAL A CA 1
ATOM 590 C C . VAL A 1 80 ? -7.090 -5.647 6.982 1.00 95.69 80 VAL A C 1
ATOM 592 O O . VAL A 1 80 ? -8.142 -5.546 6.335 1.00 95.69 80 VAL A O 1
ATOM 595 N N . ILE A 1 81 ? -6.114 -4.735 6.943 1.00 96.38 81 ILE A N 1
ATOM 596 C CA . ILE A 1 81 ? -6.146 -3.481 6.171 1.00 96.38 81 ILE A CA 1
ATOM 597 C C . ILE A 1 81 ? -5.046 -3.453 5.103 1.00 96.38 81 ILE A C 1
ATOM 599 O O . ILE A 1 81 ? -4.140 -4.284 5.114 1.00 96.38 81 ILE A O 1
ATOM 603 N N . GLY A 1 82 ? -5.114 -2.454 4.223 1.00 96.00 82 GLY A N 1
ATOM 604 C CA . GLY A 1 82 ? -4.178 -2.285 3.118 1.00 96.00 82 GLY A CA 1
ATOM 605 C C . GLY A 1 82 ? -4.647 -2.970 1.836 1.00 96.00 82 GLY A C 1
ATOM 606 O O . GLY A 1 82 ? -5.487 -3.867 1.847 1.00 96.00 82 GLY A O 1
ATOM 607 N N . ASP A 1 83 ? -4.102 -2.475 0.738 1.00 96.00 83 ASP A N 1
ATOM 608 C CA . ASP A 1 83 ? -4.332 -2.886 -0.644 1.00 96.00 83 ASP A CA 1
ATOM 609 C C . ASP A 1 83 ? -3.149 -2.419 -1.520 1.00 96.00 83 ASP A C 1
ATOM 611 O O . ASP A 1 83 ? -2.169 -1.853 -1.014 1.00 96.00 83 ASP A O 1
ATOM 615 N N . LEU A 1 84 ? -3.240 -2.641 -2.835 1.00 96.81 84 LEU A N 1
ATOM 616 C CA . LEU A 1 84 ? -2.207 -2.247 -3.799 1.00 96.81 84 LEU A CA 1
ATOM 617 C C . LEU A 1 84 ? -1.909 -0.742 -3.776 1.00 96.81 84 LEU A C 1
A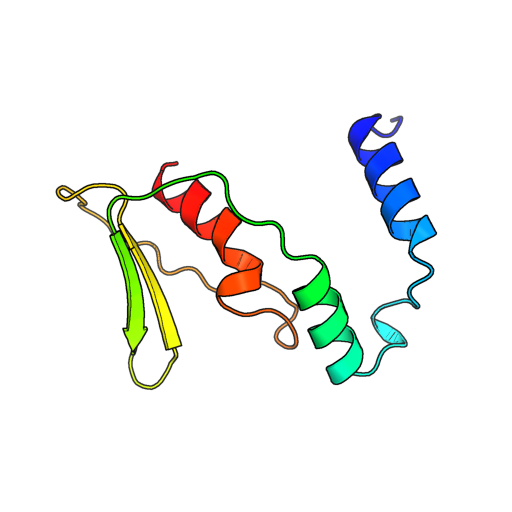TOM 619 O O . LEU A 1 84 ? -0.748 -0.357 -3.893 1.00 96.81 84 LEU A O 1
ATOM 623 N N . ASP A 1 85 ? -2.922 0.102 -3.581 1.00 96.12 85 ASP A N 1
ATOM 624 C CA . ASP A 1 85 ? -2.766 1.556 -3.639 1.00 96.12 85 ASP A CA 1
ATOM 625 C C . ASP A 1 85 ? -2.143 2.111 -2.352 1.00 96.12 85 ASP A C 1
ATOM 627 O O . ASP A 1 85 ? -1.323 3.027 -2.396 1.00 96.12 85 ASP A O 1
ATOM 631 N N . SER A 1 86 ? -2.464 1.525 -1.197 1.00 95.94 86 SER A N 1
ATOM 632 C CA . SER A 1 86 ? -1.897 1.925 0.097 1.00 95.94 86 SER A CA 1
ATOM 633 C C . SER A 1 86 ? -0.379 1.724 0.202 1.00 95.94 86 SER A C 1
ATOM 635 O O . SER A 1 86 ? 0.273 2.379 1.013 1.00 95.94 86 SER A O 1
ATOM 637 N N . HIS A 1 87 ? 0.186 0.824 -0.609 1.00 96.88 87 HIS A N 1
ATOM 638 C CA . HIS A 1 87 ? 1.615 0.498 -0.624 1.00 96.88 87 HIS A CA 1
ATOM 639 C C . HIS A 1 87 ? 2.297 0.834 -1.960 1.00 96.88 87 HIS A C 1
ATOM 641 O O . HIS A 1 87 ? 3.462 0.479 -2.156 1.00 96.88 87 HIS A O 1
ATOM 647 N N . ASP A 1 88 ? 1.610 1.546 -2.858 1.00 97.50 88 ASP A N 1
ATOM 648 C CA . ASP A 1 88 ? 2.103 1.888 -4.196 1.00 97.50 88 ASP A CA 1
ATOM 649 C C . ASP A 1 88 ? 3.417 2.685 -4.141 1.00 97.50 88 ASP A C 1
ATOM 651 O O . ASP A 1 88 ? 4.401 2.314 -4.780 1.00 97.50 88 ASP A O 1
ATOM 655 N N . ASP A 1 89 ? 3.489 3.712 -3.288 1.00 96.88 89 ASP A N 1
ATOM 656 C CA . ASP A 1 89 ? 4.697 4.531 -3.120 1.00 96.88 89 ASP A CA 1
ATOM 657 C C . ASP A 1 89 ? 5.899 3.730 -2.602 1.00 96.88 89 ASP A C 1
ATOM 659 O O . ASP A 1 89 ? 7.016 3.877 -3.101 1.00 96.88 89 ASP A O 1
ATOM 663 N N . VAL A 1 90 ? 5.675 2.831 -1.640 1.00 96.25 90 VAL A N 1
ATOM 664 C CA . VAL A 1 90 ? 6.734 1.956 -1.118 1.00 96.25 90 VAL A CA 1
ATOM 665 C C . VAL A 1 90 ? 7.229 1.012 -2.211 1.00 96.25 90 VAL A C 1
ATOM 667 O O . VAL A 1 90 ? 8.437 0.879 -2.393 1.00 96.25 90 VAL A O 1
ATOM 670 N N . CYS A 1 91 ? 6.323 0.398 -2.977 1.00 97.50 91 CYS A N 1
ATOM 671 C CA . CYS A 1 91 ? 6.697 -0.517 -4.054 1.00 97.50 91 CYS A CA 1
ATOM 672 C C . CYS A 1 91 ? 7.465 0.192 -5.176 1.00 97.50 91 CYS A C 1
ATOM 674 O O . CYS A 1 91 ? 8.464 -0.339 -5.658 1.00 97.50 91 CYS A O 1
ATOM 676 N N . ARG A 1 92 ? 7.060 1.411 -5.552 1.00 97.69 92 ARG A N 1
ATOM 677 C CA . ARG A 1 92 ? 7.787 2.217 -6.544 1.00 97.69 92 ARG A CA 1
ATOM 678 C C . ARG A 1 92 ? 9.190 2.577 -6.077 1.00 97.69 92 ARG A C 1
ATOM 680 O O . ARG A 1 92 ? 10.133 2.433 -6.847 1.00 97.69 92 ARG A O 1
ATOM 687 N N . LYS A 1 93 ? 9.339 2.998 -4.816 1.00 96.81 93 LYS A N 1
ATOM 688 C CA . LYS A 1 93 ? 10.649 3.299 -4.216 1.00 96.81 93 LYS A CA 1
ATO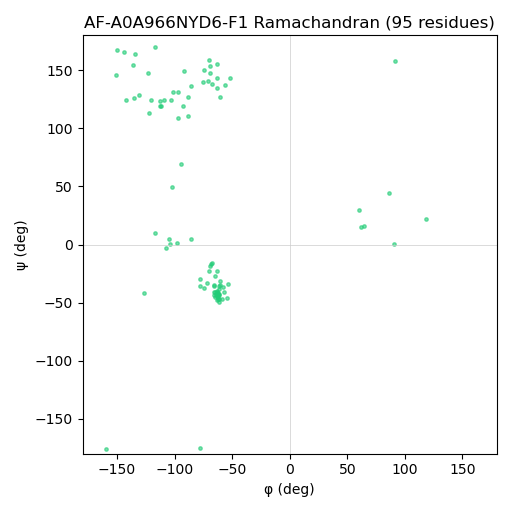M 689 C C . LYS A 1 93 ? 11.545 2.066 -4.150 1.00 96.81 93 LYS A C 1
ATOM 691 O O . LYS A 1 93 ? 12.721 2.173 -4.465 1.00 96.81 93 LYS A O 1
ATOM 696 N N . LEU A 1 94 ? 10.995 0.905 -3.791 1.00 95.88 94 LEU A N 1
ATOM 697 C CA . LEU A 1 94 ? 11.735 -0.360 -3.785 1.00 95.88 94 LEU A CA 1
ATOM 698 C C . LEU A 1 94 ? 12.159 -0.798 -5.189 1.00 95.88 94 LEU A C 1
ATOM 700 O O . LEU A 1 94 ? 13.232 -1.367 -5.342 1.00 95.88 94 LEU A O 1
ATOM 704 N N . ALA A 1 95 ? 11.344 -0.535 -6.212 1.00 95.81 95 ALA A N 1
ATOM 705 C CA . ALA A 1 95 ? 11.666 -0.912 -7.585 1.00 95.81 95 ALA A CA 1
ATOM 706 C C . ALA A 1 95 ? 12.894 -0.167 -8.141 1.00 95.81 95 ALA A C 1
ATOM 708 O O . ALA A 1 95 ? 13.558 -0.697 -9.024 1.00 95.81 95 ALA A O 1
ATOM 709 N N . VAL A 1 96 ? 13.193 1.039 -7.646 1.00 93.50 96 VAL A N 1
ATOM 710 C CA . VAL A 1 96 ? 14.342 1.863 -8.083 1.00 93.50 96 VAL A CA 1
ATOM 711 C C . VAL A 1 96 ? 15.501 1.883 -7.082 1.00 93.50 96 VAL A C 1
ATOM 713 O O . VAL A 1 96 ? 16.439 2.659 -7.272 1.00 93.50 96 VAL A O 1
ATOM 716 N N . ALA A 1 97 ? 15.401 1.102 -6.003 1.00 86.88 97 ALA A N 1
ATOM 717 C CA . ALA A 1 97 ? 16.392 1.053 -4.930 1.00 86.88 97 ALA A CA 1
ATOM 718 C C . ALA A 1 97 ? 17.678 0.313 -5.328 1.00 86.88 97 ALA A C 1
ATOM 720 O O . ALA A 1 97 ? 17.615 -0.588 -6.196 1.00 86.88 97 ALA A O 1
#

Foldseek 3Di:
DDDDPVVVVVVVVVVVVVDDPPVPDDLVRLQVVLVVPFDDAPQDAPDWDWDDPPPDIDIDGARDPDDDDDDDDDDDDPVRYDDCRSCVNVVSVVNVD